Protein AF-X1AMH4-F1 (afdb_monomer)

Secondary structure (DSSP, 8-state):
--EEEEETT-TT---TTS-TTSS-HHHHHHHHTT---EEEEEPPEEEE-TT--HHHHHEEE-HHHHHHH----EEE-HHHHHTTSEEEES-GGGS-GGG-

Solvent-accessible surface area (backbone atoms only — not comparable to full-atom values): 6060 Å² total; per-residue (Å²): 122,66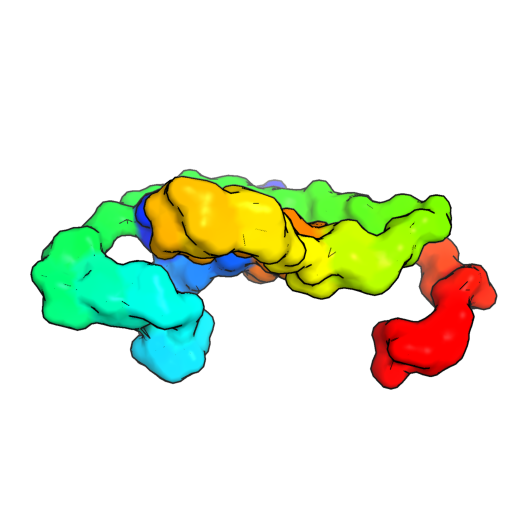,75,41,61,18,36,64,92,48,76,45,46,35,53,76,90,55,60,68,86,77,34,52,73,73,52,36,52,27,59,75,68,71,64,72,54,77,40,78,40,68,47,42,80,36,76,55,61,93,83,65,48,67,50,52,38,74,27,42,75,44,60,66,48,31,73,76,70,70,42,86,48,67,44,75,10,52,54,33,60,17,38,88,39,40,74,44,67,89,59,74,90,74,59,66,83,86,82,114

Radius of gyration: 15.59 Å; Cα contacts (8 Å, |Δi|>4): 149; chains: 1; bounding box: 35×22×44 Å

InterPro domains:
  IPR027417 P-loop containing nucleoside triphosphate hydrolase [G3DSA:3.40.50.300] (1-100)
  IPR027417 P-loop containing nucleoside triphosphate hydrolase [SSF52540] (3-98)
  IPR045006 Magnesium-chelatase subunit ChlI-like [PTHR32039] (1-100)

Sequence (100 aa):
MPEIKVIKGCYFNCNPDSDLEDLCEICVEKVRKGNFEVETRQMKLVNLPLGSTEDMVCGSLDIERVLAEGIRSLHAGLLAKANRGILYIDEVNLLQDHIV

Nearest PDB structures (foldseek):
  2x31-assembly1_H  TM=7.206E-01  e=4.097E-05  Rhodobacter capsulatus

Organism: NCBI:txid412755

Structure (mmCIF, N/CA/C/O backbone):
data_AF-X1AMH4-F1
#
_entry.id   AF-X1AMH4-F1
#
loop_
_atom_site.group_PDB
_atom_site.id
_atom_site.type_symbol
_atom_site.label_atom_id
_atom_site.label_alt_id
_atom_site.label_comp_id
_atom_site.label_asym_id
_atom_site.label_entity_id
_atom_site.label_seq_id
_atom_site.pdbx_PDB_ins_code
_atom_site.Cartn_x
_atom_site.Cartn_y
_atom_site.Cartn_z
_atom_site.occupancy
_atom_site.B_iso_or_equiv
_atom_site.auth_seq_id
_atom_site.auth_comp_id
_atom_site.auth_asym_id
_atom_site.auth_atom_id
_atom_site.pdbx_PDB_model_num
ATOM 1 N N . MET A 1 1 ? -10.755 11.075 -9.741 1.00 66.56 1 MET A N 1
ATOM 2 C CA . MET A 1 1 ? -10.552 9.635 -9.453 1.00 66.56 1 MET A CA 1
ATOM 3 C C . MET A 1 1 ? -11.366 9.278 -8.219 1.00 66.56 1 MET A C 1
ATOM 5 O O . MET A 1 1 ? -11.594 10.185 -7.423 1.00 66.56 1 MET A O 1
ATOM 9 N N . PRO A 1 2 ? -11.849 8.034 -8.078 1.00 82.75 2 PRO A N 1
ATOM 10 C CA . PRO A 1 2 ? -12.654 7.646 -6.925 1.00 82.75 2 PRO A CA 1
ATOM 11 C C . PRO A 1 2 ? -11.833 7.699 -5.631 1.00 82.75 2 PRO A C 1
ATOM 13 O O . PRO A 1 2 ? -10.600 7.624 -5.636 1.00 82.75 2 PRO A O 1
ATOM 16 N N . GLU A 1 3 ? -12.540 7.859 -4.523 1.00 87.19 3 GLU A N 1
ATOM 17 C CA . GLU A 1 3 ? -11.962 7.885 -3.187 1.00 87.19 3 GLU A CA 1
ATOM 18 C C . GLU A 1 3 ? -11.951 6.477 -2.583 1.00 87.19 3 GLU A C 1
ATOM 20 O O . GLU A 1 3 ? -12.916 5.724 -2.715 1.00 87.19 3 GLU A O 1
ATOM 25 N N . ILE A 1 4 ? -10.852 6.115 -1.921 1.00 88.69 4 ILE A N 1
ATOM 26 C CA . ILE A 1 4 ? -10.677 4.832 -1.240 1.00 88.69 4 ILE A CA 1
ATOM 27 C C . ILE A 1 4 ? -10.551 5.051 0.266 1.00 88.69 4 ILE A C 1
ATOM 29 O O . ILE A 1 4 ? -9.837 5.942 0.726 1.00 88.69 4 ILE A O 1
ATOM 33 N N . LYS A 1 5 ? -11.219 4.208 1.053 1.00 89.38 5 LYS A N 1
ATOM 34 C CA . LYS A 1 5 ? -10.997 4.138 2.501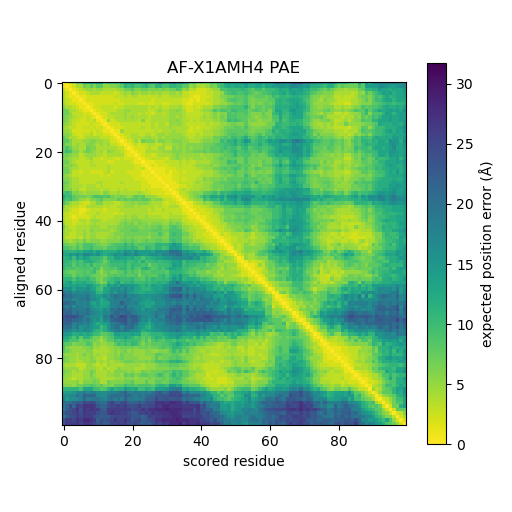 1.00 89.38 5 LYS A CA 1
ATOM 35 C C . LYS A 1 5 ? -9.723 3.361 2.778 1.00 89.38 5 LYS A C 1
ATOM 37 O O . LYS A 1 5 ? -9.575 2.256 2.261 1.00 89.38 5 LYS A O 1
ATOM 42 N N . VAL A 1 6 ? -8.839 3.886 3.609 1.00 90.62 6 VAL A N 1
ATOM 43 C CA . VAL A 1 6 ? -7.589 3.224 3.982 1.00 90.62 6 VAL A CA 1
ATOM 44 C C . VAL A 1 6 ? -7.374 3.297 5.485 1.00 90.62 6 VAL A C 1
ATOM 46 O O . VAL A 1 6 ? -7.790 4.249 6.144 1.00 90.62 6 VAL A O 1
ATOM 49 N N . ILE A 1 7 ? -6.692 2.299 6.038 1.00 88.94 7 ILE A N 1
ATOM 50 C CA . ILE A 1 7 ? -6.253 2.349 7.436 1.00 88.94 7 ILE A CA 1
ATOM 51 C C . ILE A 1 7 ? -5.156 3.413 7.572 1.00 88.94 7 ILE A C 1
ATOM 53 O O . ILE A 1 7 ? -4.141 3.373 6.868 1.00 88.94 7 ILE A O 1
ATOM 57 N N . LYS A 1 8 ? -5.339 4.359 8.497 1.00 85.75 8 LYS A N 1
ATOM 58 C CA . LYS A 1 8 ? -4.425 5.483 8.714 1.00 85.75 8 LYS A CA 1
ATOM 59 C C . LYS A 1 8 ? -3.016 4.988 9.045 1.00 85.75 8 LYS A C 1
ATOM 61 O O . LYS A 1 8 ? -2.794 4.143 9.924 1.00 85.75 8 LYS A O 1
ATOM 66 N N . GLY A 1 9 ? -2.043 5.520 8.308 1.00 80.75 9 GLY A N 1
ATOM 67 C CA . GLY A 1 9 ? -0.635 5.132 8.424 1.00 80.75 9 GLY A CA 1
ATOM 68 C C . GLY A 1 9 ? -0.302 3.754 7.840 1.00 80.75 9 GLY A C 1
ATOM 69 O O . GLY A 1 9 ? 0.745 3.205 8.167 1.00 80.75 9 GLY A O 1
ATOM 70 N N . CYS A 1 10 ? -1.174 3.166 7.014 1.00 83.19 10 CYS A N 1
ATOM 71 C CA . CYS A 1 10 ? -0.818 2.006 6.202 1.00 83.19 10 CYS A CA 1
ATOM 72 C C . CYS A 1 10 ? -0.028 2.441 4.956 1.00 83.19 10 CYS A C 1
ATOM 74 O O . CYS A 1 10 ? -0.440 3.351 4.233 1.00 83.19 10 CYS A O 1
ATOM 76 N N . TYR A 1 11 ? 1.090 1.762 4.687 1.00 79.12 11 TYR A N 1
ATOM 77 C CA . TYR A 1 11 ? 1.911 1.979 3.489 1.00 79.12 11 TYR A CA 1
ATOM 78 C C . TYR A 1 11 ? 1.286 1.401 2.214 1.00 79.12 11 TYR A C 1
ATOM 80 O O . TYR A 1 11 ? 1.553 1.903 1.127 1.00 79.12 11 TYR A O 1
ATOM 88 N N . PHE A 1 12 ? 0.433 0.387 2.361 1.00 80.25 12 PHE A N 1
ATOM 89 C CA . PHE A 1 12 ? -0.179 -0.364 1.265 1.00 80.25 12 PHE A CA 1
ATOM 90 C C . PHE A 1 12 ? -1.629 0.044 0.989 1.00 80.25 12 PHE A C 1
ATOM 92 O O . PHE A 1 12 ? -2.307 -0.650 0.253 1.00 80.25 12 PHE A O 1
ATOM 99 N N . ASN A 1 13 ? -2.167 1.104 1.602 1.00 85.06 13 ASN A N 1
ATOM 100 C CA . ASN A 1 13 ? -3.576 1.497 1.418 1.00 85.06 13 ASN A CA 1
ATOM 101 C C . ASN A 1 13 ? -4.599 0.364 1.712 1.00 85.06 13 ASN A C 1
ATOM 103 O O . ASN A 1 13 ? -5.643 0.285 1.057 1.00 85.06 13 ASN A O 1
ATOM 107 N N . CYS A 1 14 ? -4.311 -0.514 2.686 1.00 84.88 14 CYS A N 1
ATOM 108 C CA . CYS A 1 14 ? -5.189 -1.635 3.049 1.00 84.88 14 CYS A CA 1
ATOM 109 C C . CYS A 1 14 ? -6.631 -1.177 3.306 1.00 84.88 14 CYS A C 1
ATOM 111 O O . CYS A 1 14 ? -6.859 -0.139 3.941 1.00 84.88 14 CYS A O 1
ATOM 113 N N . ASN A 1 15 ? -7.589 -1.960 2.807 1.00 87.62 15 ASN A N 1
ATOM 114 C CA . ASN A 1 15 ? -9.009 -1.682 2.958 1.00 87.62 15 ASN A CA 1
ATOM 115 C C . ASN A 1 15 ? -9.464 -2.024 4.382 1.00 87.62 15 ASN A C 1
ATOM 117 O O . ASN A 1 15 ? -9.337 -3.173 4.773 1.00 87.62 15 ASN A O 1
ATOM 121 N N . PRO A 1 16 ? -10.009 -1.085 5.167 1.00 85.06 16 PRO A N 1
ATOM 122 C CA . PRO A 1 16 ? -10.540 -1.419 6.489 1.00 85.06 16 PRO A CA 1
ATOM 123 C C . PRO A 1 16 ? -11.776 -2.325 6.429 1.00 85.06 16 PRO A C 1
ATOM 125 O O . PRO A 1 16 ? -12.081 -2.979 7.418 1.00 85.06 16 PRO A O 1
ATOM 128 N N . ASP A 1 17 ? -12.476 -2.347 5.289 1.00 86.19 17 ASP A N 1
ATOM 129 C CA . ASP A 1 17 ? -13.698 -3.130 5.088 1.00 86.19 17 ASP A CA 1
ATOM 130 C C . ASP A 1 17 ? -13.415 -4.546 4.518 1.00 86.19 17 ASP A C 1
ATOM 132 O O . ASP A 1 17 ? -14.363 -5.263 4.211 1.00 86.19 17 ASP A O 1
ATOM 136 N N . SER A 1 18 ? -12.148 -4.940 4.301 1.00 84.75 18 SER A N 1
ATOM 137 C CA . SER A 1 18 ? -11.788 -6.289 3.817 1.00 84.75 18 SER A CA 1
ATOM 138 C C . SER A 1 18 ? -11.552 -7.280 4.958 1.00 84.75 18 SER A C 1
ATOM 140 O O . SER A 1 18 ? -11.404 -6.889 6.118 1.00 84.75 18 SER A O 1
ATOM 142 N N . ASP A 1 19 ? -11.460 -8.564 4.613 1.00 86.75 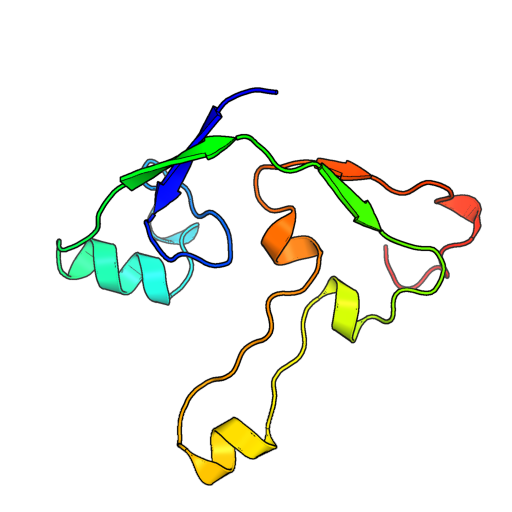19 ASP A N 1
ATOM 143 C CA . ASP A 1 19 ? -11.127 -9.617 5.565 1.00 86.75 19 ASP A CA 1
ATOM 144 C C . ASP A 1 19 ? -9.712 -9.442 6.139 1.00 86.75 19 ASP A C 1
ATOM 146 O O . ASP A 1 19 ? -8.830 -8.821 5.537 1.00 86.75 19 ASP A O 1
ATOM 150 N N . LEU A 1 20 ? -9.484 -10.006 7.331 1.00 83.06 20 LEU A N 1
ATOM 151 C CA . LEU A 1 20 ? -8.192 -9.931 8.027 1.00 83.06 20 LEU A CA 1
ATOM 152 C C . LEU A 1 20 ? -7.044 -10.565 7.226 1.00 83.06 20 LEU A C 1
ATOM 154 O O . LEU A 1 20 ? -5.893 -10.209 7.452 1.00 83.06 20 LEU A O 1
ATOM 158 N N . GLU A 1 21 ? -7.348 -11.495 6.322 1.00 83.69 21 GLU A N 1
ATOM 159 C CA . GLU A 1 21 ? -6.367 -12.189 5.477 1.00 83.69 21 GLU A CA 1
ATOM 160 C C . GLU A 1 21 ? -5.818 -11.286 4.359 1.00 83.69 21 GLU A C 1
ATOM 162 O O . GLU A 1 21 ? -4.665 -11.437 3.962 1.00 83.69 21 GLU A O 1
ATOM 167 N N . ASP A 1 22 ? -6.595 -10.286 3.929 1.00 81.69 22 ASP A N 1
ATOM 168 C CA . ASP A 1 22 ? -6.208 -9.321 2.889 1.00 81.69 22 ASP A CA 1
ATOM 169 C C . ASP A 1 22 ? -5.462 -8.095 3.450 1.00 81.69 22 ASP A C 1
ATOM 171 O O . ASP A 1 22 ? -4.975 -7.226 2.715 1.00 81.69 22 ASP A O 1
ATOM 175 N N . LEU A 1 23 ? -5.396 -7.976 4.777 1.00 83.69 23 LEU A N 1
ATOM 176 C CA . LEU A 1 23 ? -4.708 -6.893 5.465 1.00 83.69 23 LEU A CA 1
ATOM 177 C C . LEU A 1 23 ? -3.226 -7.229 5.650 1.00 83.69 23 LEU A C 1
ATOM 179 O O . LEU A 1 23 ? -2.849 -8.350 5.979 1.00 83.69 23 L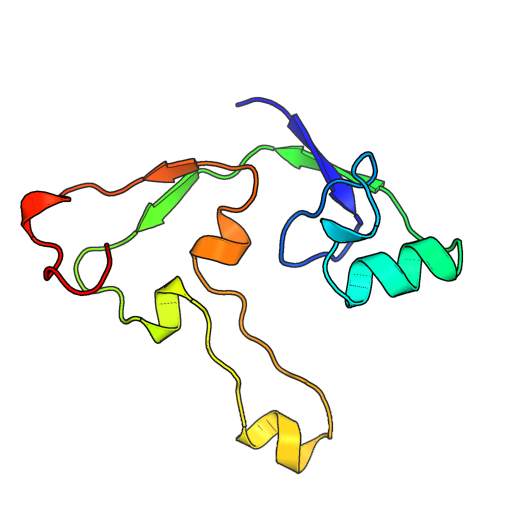EU A O 1
ATOM 183 N N . CYS A 1 24 ? -2.359 -6.220 5.547 1.00 83.06 24 CYS A N 1
ATOM 184 C CA . CYS A 1 24 ? -0.963 -6.401 5.939 1.00 83.06 24 CYS A CA 1
ATOM 185 C C . CYS A 1 24 ? -0.843 -6.649 7.453 1.00 83.06 24 CYS A C 1
ATOM 187 O O . CYS A 1 24 ? -1.682 -6.183 8.227 1.00 83.06 24 CYS A O 1
ATOM 189 N N . GLU A 1 25 ? 0.242 -7.291 7.896 1.00 83.19 25 GLU A N 1
ATOM 190 C CA . GLU A 1 25 ? 0.483 -7.635 9.311 1.00 83.19 25 GLU A CA 1
ATOM 191 C C . GLU A 1 25 ? 0.264 -6.449 10.269 1.00 83.19 25 GLU A C 1
ATOM 193 O O . GLU A 1 25 ? -0.383 -6.579 11.308 1.00 83.19 25 GLU A O 1
ATOM 198 N N . ILE A 1 26 ? 0.723 -5.255 9.878 1.00 83.81 26 ILE A N 1
ATOM 199 C CA . ILE A 1 26 ? 0.578 -4.019 10.664 1.00 83.81 26 ILE A CA 1
ATOM 200 C C . ILE A 1 26 ? -0.902 -3.642 10.831 1.00 83.81 26 ILE A C 1
ATOM 202 O O . ILE A 1 26 ? -1.326 -3.188 11.894 1.00 83.81 26 ILE A O 1
ATOM 206 N N . CYS A 1 27 ? -1.696 -3.796 9.772 1.00 85.69 27 CYS A N 1
ATOM 207 C CA . CYS A 1 27 ? -3.124 -3.502 9.803 1.00 85.69 27 CYS A CA 1
ATOM 208 C C . CYS A 1 27 ? -3.895 -4.571 10.575 1.00 85.69 27 CYS A C 1
ATOM 210 O O . CYS A 1 27 ? -4.748 -4.209 11.381 1.00 85.69 27 CYS A O 1
ATOM 212 N N . VAL A 1 28 ? -3.549 -5.852 10.410 1.00 87.25 28 VAL A N 1
ATOM 213 C CA . VAL A 1 28 ? -4.119 -6.954 11.199 1.00 87.25 28 VAL A CA 1
ATOM 214 C C . VAL A 1 28 ? -3.920 -6.703 12.689 1.00 87.25 28 VAL A C 1
ATOM 216 O O . VAL A 1 28 ? -4.872 -6.804 13.460 1.00 87.25 28 VAL A O 1
ATOM 219 N N . GLU A 1 29 ? -2.714 -6.317 13.115 1.00 86.62 29 GLU A N 1
ATOM 220 C CA . GLU A 1 29 ? -2.458 -5.990 14.519 1.00 86.62 29 GLU A CA 1
ATOM 221 C C . GLU A 1 29 ? -3.294 -4.808 15.020 1.00 86.62 29 GLU A C 1
ATOM 223 O O . GLU A 1 29 ? -3.835 -4.869 16.125 1.00 86.62 29 GLU A O 1
ATOM 228 N N . LYS A 1 30 ? -3.413 -3.736 14.228 1.00 85.50 30 LYS A N 1
ATOM 229 C CA . LYS A 1 30 ? -4.216 -2.557 14.591 1.00 85.50 30 LYS A CA 1
ATOM 230 C C . LYS A 1 30 ? -5.701 -2.897 14.728 1.00 85.50 30 LYS A C 1
ATOM 232 O O . LYS A 1 30 ? -6.330 -2.483 15.702 1.00 85.50 30 LYS A O 1
ATOM 237 N N . VAL A 1 31 ? -6.239 -3.682 13.791 1.00 86.50 31 VAL A N 1
ATOM 238 C CA . VAL A 1 31 ? -7.635 -4.142 13.812 1.00 86.50 31 VAL A CA 1
ATOM 239 C C . VAL A 1 31 ? -7.873 -5.070 15.004 1.00 86.50 31 VAL A C 1
ATOM 241 O O . VAL A 1 31 ? -8.826 -4.860 15.748 1.00 86.50 31 VAL A O 1
ATOM 244 N N . ARG A 1 32 ? -6.967 -6.021 15.277 1.00 86.62 32 ARG A N 1
ATOM 245 C CA . ARG A 1 32 ? -7.049 -6.909 16.455 1.00 86.62 32 ARG A CA 1
ATOM 246 C C . ARG A 1 32 ? -6.989 -6.155 17.782 1.00 86.62 32 ARG A C 1
ATOM 248 O O . ARG A 1 32 ? -7.682 -6.528 18.721 1.00 86.62 32 ARG A O 1
ATOM 255 N N . LYS A 1 33 ? -6.175 -5.098 17.869 1.00 86.81 33 LYS A N 1
ATOM 256 C CA . LYS A 1 33 ? -6.100 -4.213 19.045 1.00 86.81 33 LYS A CA 1
ATOM 257 C C . LYS A 1 33 ? -7.315 -3.283 19.170 1.00 86.81 33 LYS A C 1
ATOM 259 O O . LYS A 1 33 ? -7.431 -2.597 20.180 1.00 86.81 33 LYS A O 1
ATOM 264 N N . GLY A 1 34 ? -8.188 -3.226 18.159 1.00 83.62 34 GLY A N 1
ATOM 265 C CA . GLY A 1 34 ? -9.354 -2.342 18.122 1.00 83.62 34 GLY A CA 1
ATOM 266 C C . GLY A 1 34 ? -9.009 -0.851 18.057 1.00 83.62 34 GLY A C 1
ATOM 267 O O . GLY A 1 34 ? -9.883 -0.018 18.269 1.00 83.62 34 GLY A O 1
ATOM 268 N N . ASN A 1 35 ? -7.748 -0.501 17.783 1.00 84.38 35 ASN A N 1
ATOM 269 C CA . ASN A 1 35 ? -7.277 0.879 17.736 1.00 84.38 35 ASN A CA 1
ATOM 270 C C . ASN A 1 35 ? -6.727 1.185 16.342 1.00 84.38 35 ASN A C 1
ATOM 272 O O . ASN A 1 35 ? -5.521 1.105 16.084 1.00 84.38 35 ASN A O 1
ATOM 276 N N . PHE A 1 36 ? -7.639 1.489 15.423 1.00 86.94 36 PHE A N 1
ATOM 277 C CA . PHE A 1 36 ? -7.311 1.940 14.082 1.00 86.94 36 PHE A CA 1
ATOM 278 C C . PHE A 1 36 ? -8.230 3.084 13.677 1.00 86.94 36 PHE A C 1
ATOM 280 O O . PHE A 1 36 ? -9.423 3.084 13.961 1.00 86.94 36 PHE A O 1
ATOM 287 N N . GLU A 1 37 ? -7.655 4.059 12.987 1.00 89.31 37 GLU A N 1
ATOM 288 C CA . GLU A 1 37 ? -8.412 5.124 12.347 1.00 89.31 37 GLU A CA 1
ATOM 289 C C . GLU A 1 37 ? -8.490 4.829 10.855 1.00 89.31 37 GLU A C 1
ATOM 291 O O . GLU A 1 37 ? -7.533 4.331 10.252 1.00 89.31 37 GLU A O 1
ATOM 296 N N . VAL A 1 38 ? -9.629 5.153 10.260 1.00 91.44 38 VAL A N 1
ATOM 297 C CA . VAL A 1 38 ? -9.826 5.088 8.815 1.00 91.44 38 VAL A CA 1
ATOM 298 C C . VAL A 1 38 ? -9.748 6.500 8.266 1.00 91.44 38 VAL A C 1
ATOM 300 O O . VAL A 1 38 ? -10.363 7.417 8.805 1.00 91.44 38 VAL A O 1
ATOM 303 N N . GLU A 1 39 ? -9.006 6.669 7.182 1.00 92.25 39 GLU A N 1
ATOM 304 C CA . GLU A 1 39 ? -8.987 7.907 6.416 1.00 92.25 39 GLU A CA 1
ATOM 305 C C . GLU A 1 39 ? -9.375 7.635 4.967 1.00 92.25 39 GLU A C 1
ATOM 307 O O . GLU A 1 39 ? -9.141 6.555 4.422 1.00 92.25 39 GLU A O 1
ATOM 312 N N . THR A 1 40 ? -9.969 8.633 4.332 1.00 89.38 40 THR A N 1
ATOM 313 C CA . THR A 1 40 ? -10.275 8.581 2.908 1.00 89.38 40 THR A CA 1
ATOM 314 C C . THR A 1 40 ? -9.109 9.195 2.144 1.00 89.38 40 THR A C 1
ATOM 316 O O . THR A 1 40 ? -8.677 10.307 2.443 1.00 89.38 40 THR A O 1
ATOM 319 N N . ARG A 1 41 ? -8.581 8.474 1.154 1.00 87.19 41 ARG A N 1
ATOM 320 C CA . ARG A 1 41 ? -7.552 8.976 0.238 1.00 87.19 41 ARG A CA 1
ATOM 321 C C . ARG A 1 41 ? -8.050 8.889 -1.195 1.00 87.19 41 ARG A C 1
ATOM 323 O O . ARG A 1 41 ? -8.751 7.952 -1.563 1.00 87.19 41 ARG A O 1
ATOM 330 N N . GLN A 1 42 ? -7.648 9.839 -2.029 1.00 85.75 42 GLN A N 1
ATOM 331 C CA . GLN A 1 42 ? -7.845 9.703 -3.470 1.00 85.75 42 GLN A CA 1
ATOM 332 C C . GLN A 1 42 ? -6.955 8.583 -4.012 1.00 85.75 42 GLN A C 1
ATOM 334 O O . GLN A 1 42 ? -5.797 8.455 -3.598 1.00 85.75 42 GLN A O 1
ATOM 339 N N . MET A 1 43 ? -7.488 7.786 -4.946 1.00 84.56 43 MET A N 1
ATOM 340 C CA . MET A 1 43 ? -6.670 6.830 -5.693 1.00 84.56 43 MET A CA 1
ATOM 341 C C . MET A 1 43 ? -5.475 7.545 -6.324 1.00 84.56 43 MET A C 1
ATOM 343 O O . MET A 1 43 ? -5.626 8.599 -6.944 1.00 84.56 43 MET A O 1
ATOM 347 N N . LYS A 1 44 ? -4.289 6.955 -6.174 1.00 81.50 44 LYS A N 1
ATOM 348 C CA . LYS A 1 44 ? -3.062 7.472 -6.777 1.00 81.50 44 LYS A CA 1
ATOM 349 C C . LYS A 1 44 ? -2.811 6.767 -8.101 1.00 81.50 44 LYS A C 1
ATOM 351 O O . LYS A 1 44 ? -2.887 5.542 -8.177 1.00 81.50 44 LYS A O 1
ATOM 356 N N . LEU A 1 45 ? -2.498 7.558 -9.118 1.00 82.44 45 LEU A N 1
ATOM 357 C CA . LEU A 1 45 ? -1.894 7.069 -10.345 1.00 82.44 45 LEU A CA 1
ATOM 358 C C . LEU A 1 45 ? -0.378 7.061 -10.142 1.00 82.44 45 LEU A C 1
ATOM 360 O O . LEU A 1 45 ? 0.225 8.102 -9.878 1.00 82.44 45 LEU A O 1
ATOM 364 N N . VAL A 1 46 ? 0.212 5.875 -10.186 1.00 84.25 46 VAL A N 1
ATOM 365 C CA . VAL A 1 46 ? 1.649 5.651 -10.045 1.00 84.25 46 VAL A CA 1
ATOM 366 C C . VAL A 1 46 ? 2.179 5.267 -11.416 1.00 84.25 46 VAL A C 1
ATOM 368 O O . VAL A 1 46 ? 1.702 4.310 -12.014 1.00 84.25 46 VAL A O 1
ATOM 371 N N . ASN A 1 47 ? 3.157 6.012 -11.916 1.00 80.25 47 ASN A N 1
ATOM 372 C CA . ASN A 1 47 ? 3.822 5.686 -13.172 1.00 80.25 47 ASN A CA 1
ATOM 373 C C . ASN A 1 47 ? 5.014 4.773 -12.884 1.00 80.25 47 ASN A C 1
ATOM 375 O O . ASN A 1 47 ? 5.800 5.067 -11.980 1.00 80.25 47 ASN A O 1
ATOM 379 N N . LEU A 1 48 ? 5.147 3.694 -13.651 1.00 79.94 48 LEU A N 1
ATOM 380 C CA . LEU A 1 48 ? 6.328 2.841 -13.658 1.00 79.94 48 LEU A CA 1
ATOM 381 C C . LEU A 1 48 ? 7.313 3.370 -14.717 1.00 79.94 48 LEU A C 1
ATOM 383 O O . LEU A 1 48 ? 7.035 3.230 -15.909 1.00 79.94 48 LEU A O 1
ATOM 387 N N . PRO A 1 49 ? 8.438 4.000 -14.328 1.00 73.44 49 PRO A N 1
ATOM 388 C CA . PRO A 1 49 ? 9.405 4.488 -15.301 1.00 73.44 49 PRO A CA 1
ATOM 389 C C . PRO A 1 49 ? 10.150 3.338 -15.989 1.00 73.44 49 PRO A C 1
ATOM 391 O O . PRO A 1 49 ? 10.475 2.320 -15.366 1.00 73.44 49 PRO A O 1
ATOM 394 N N . LEU A 1 50 ? 10.468 3.546 -17.269 1.00 68.81 50 LEU A N 1
ATOM 395 C CA . LEU A 1 50 ? 11.386 2.714 -1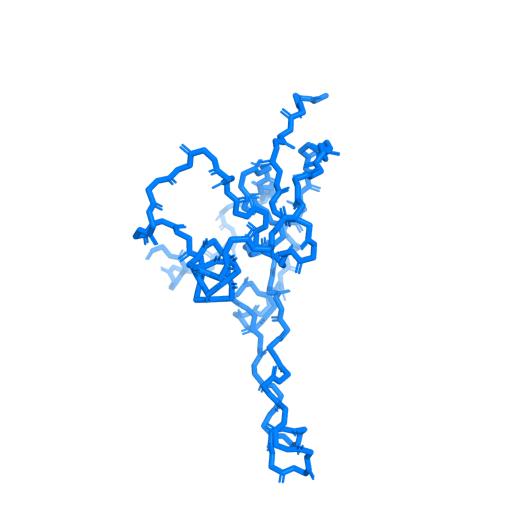8.048 1.00 68.81 50 LEU A CA 1
ATOM 396 C C . LEU A 1 50 ? 12.750 2.672 -17.346 1.00 68.81 50 LEU A C 1
ATOM 398 O O . LEU A 1 50 ? 13.370 3.711 -17.124 1.00 68.81 50 LEU A O 1
ATOM 402 N N . GLY A 1 51 ? 13.192 1.476 -16.955 1.00 67.12 51 GLY A N 1
ATOM 403 C CA . GLY A 1 51 ? 14.418 1.283 -16.172 1.00 67.12 51 GLY A CA 1
ATOM 404 C C . GLY A 1 51 ? 14.221 1.235 -14.653 1.00 67.12 51 GLY A C 1
ATOM 405 O O . GLY A 1 51 ? 15.202 1.316 -13.918 1.00 67.12 51 GLY A O 1
ATOM 406 N N . SER A 1 52 ? 12.983 1.093 -14.164 1.00 72.81 52 SER A N 1
ATOM 407 C CA . SER A 1 52 ? 12.746 0.731 -12.759 1.00 72.81 52 SER A CA 1
ATOM 408 C C . SER A 1 52 ? 13.413 -0.607 -12.448 1.00 72.81 52 SER A C 1
ATOM 410 O O . SER A 1 52 ? 13.135 -1.601 -13.115 1.00 72.81 52 SER A O 1
ATOM 412 N N . THR A 1 53 ? 14.273 -0.643 -11.432 1.00 71.94 53 THR A N 1
ATOM 413 C CA . THR A 1 53 ? 14.820 -1.902 -10.917 1.00 71.94 53 THR A CA 1
ATOM 414 C C . THR A 1 53 ? 13.755 -2.653 -10.122 1.00 71.94 53 THR A C 1
ATOM 416 O O . THR A 1 53 ? 12.822 -2.044 -9.593 1.00 71.94 53 THR A O 1
ATOM 419 N N . GLU A 1 54 ? 13.902 -3.972 -9.999 1.00 70.62 54 GLU A N 1
ATOM 420 C CA . GLU A 1 54 ? 13.004 -4.819 -9.203 1.00 70.62 54 GLU A CA 1
ATOM 421 C C . GLU A 1 54 ? 12.821 -4.278 -7.772 1.00 70.62 54 GLU A C 1
ATOM 423 O O . GLU A 1 54 ? 11.693 -4.167 -7.290 1.00 70.62 54 GLU A O 1
ATOM 428 N N . ASP A 1 55 ? 13.900 -3.791 -7.152 1.00 70.81 55 ASP A N 1
ATOM 429 C CA . ASP A 1 55 ? 13.884 -3.155 -5.829 1.00 70.81 55 ASP A CA 1
ATOM 430 C C . ASP A 1 55 ? 12.979 -1.913 -5.755 1.00 70.81 55 ASP A C 1
ATOM 432 O O . ASP A 1 55 ? 12.347 -1.650 -4.731 1.00 70.81 55 ASP A O 1
ATOM 436 N N . MET A 1 56 ? 12.880 -1.126 -6.833 1.00 72.12 56 MET A N 1
ATOM 437 C CA . MET A 1 56 ? 11.973 0.027 -6.883 1.00 72.12 56 MET A CA 1
ATOM 438 C C . MET A 1 56 ? 10.510 -0.401 -7.054 1.00 72.12 56 MET A C 1
ATOM 440 O O . MET A 1 56 ? 9.604 0.294 -6.584 1.00 72.12 56 MET A O 1
ATOM 444 N N . VAL A 1 57 ? 10.268 -1.536 -7.715 1.00 72.88 57 VAL A N 1
ATOM 445 C CA . VAL A 1 57 ? 8.927 -2.060 -8.011 1.00 72.88 57 VAL A CA 1
ATOM 446 C C . VAL A 1 57 ? 8.350 -2.812 -6.816 1.00 72.88 57 VAL A C 1
ATOM 448 O O . VAL A 1 57 ? 7.306 -2.412 -6.287 1.00 72.88 57 VAL A O 1
ATOM 451 N N . CYS A 1 58 ? 9.048 -3.853 -6.368 1.00 70.25 58 CYS A N 1
ATOM 452 C CA . 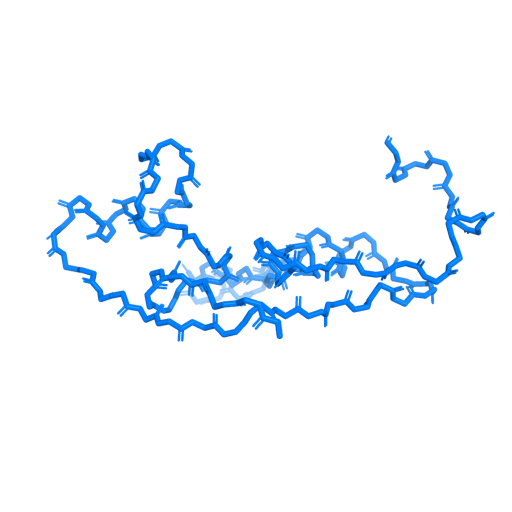CYS A 1 58 ? 8.672 -4.710 -5.246 1.00 70.25 58 CYS A CA 1
ATOM 453 C C . CYS A 1 58 ? 8.900 -4.016 -3.895 1.00 70.25 58 CYS A C 1
ATOM 455 O O . CYS A 1 58 ? 8.145 -4.231 -2.945 1.00 70.25 58 CYS A O 1
ATOM 457 N N . GLY A 1 59 ? 9.865 -3.097 -3.834 1.00 71.31 59 GLY A N 1
ATOM 458 C CA . GLY A 1 59 ? 10.316 -2.462 -2.602 1.00 71.31 59 GLY A CA 1
ATOM 459 C C . GLY A 1 59 ? 11.599 -3.102 -2.089 1.00 71.31 59 GLY A C 1
ATOM 460 O O . GLY A 1 59 ? 11.888 -4.262 -2.374 1.00 71.31 59 GLY A O 1
ATOM 461 N N . SER A 1 60 ? 12.364 -2.340 -1.314 1.00 68.06 60 SER A N 1
ATOM 462 C CA . SER A 1 60 ? 13.632 -2.787 -0.743 1.00 68.06 60 SER A CA 1
ATOM 463 C C . SER A 1 60 ? 13.554 -2.878 0.779 1.00 68.06 60 SER A C 1
ATOM 465 O O . SER A 1 60 ? 12.826 -2.134 1.447 1.00 68.06 60 SER A O 1
ATOM 467 N N . LEU A 1 61 ? 14.308 -3.820 1.341 1.00 64.31 61 LEU A N 1
ATOM 468 C CA . LEU A 1 61 ? 14.517 -3.935 2.779 1.00 64.31 61 LEU A CA 1
ATOM 469 C C . LEU A 1 61 ? 15.873 -3.312 3.116 1.00 64.31 61 LEU A C 1
ATOM 471 O O . LEU A 1 61 ? 16.904 -3.789 2.647 1.00 64.31 61 LEU A O 1
ATOM 475 N N . ASP A 1 62 ? 15.880 -2.266 3.936 1.00 61.84 62 ASP A N 1
ATOM 476 C CA . ASP A 1 62 ? 17.129 -1.650 4.382 1.00 61.84 62 ASP A CA 1
ATOM 477 C C . ASP A 1 62 ? 17.711 -2.447 5.563 1.00 61.84 62 ASP A C 1
ATOM 479 O O . ASP A 1 62 ? 17.302 -2.291 6.718 1.00 61.84 62 ASP A O 1
ATOM 483 N N . ILE A 1 63 ? 18.632 -3.364 5.252 1.00 57.69 63 ILE A N 1
ATOM 484 C CA . ILE A 1 63 ? 19.250 -4.285 6.218 1.00 57.69 63 ILE A CA 1
ATOM 485 C C . ILE A 1 63 ? 20.112 -3.532 7.244 1.00 57.69 63 ILE A C 1
ATOM 487 O O . ILE A 1 63 ? 20.171 -3.946 8.403 1.00 57.69 63 ILE A O 1
ATOM 491 N N . GLU A 1 64 ? 20.744 -2.417 6.865 1.00 58.69 64 GLU A N 1
ATOM 492 C CA . GLU A 1 64 ? 21.611 -1.654 7.772 1.00 58.69 64 GLU A CA 1
ATOM 493 C C . GLU A 1 64 ? 20.805 -1.058 8.928 1.00 58.69 64 GLU A C 1
ATOM 495 O O . GLU A 1 64 ? 21.189 -1.191 10.091 1.00 58.69 64 GLU A O 1
ATOM 500 N N . ARG A 1 65 ? 19.629 -0.492 8.635 1.00 55.72 65 ARG A N 1
ATOM 501 C CA . ARG A 1 65 ? 18.706 0.015 9.665 1.00 55.72 65 ARG A CA 1
ATOM 502 C C . ARG A 1 65 ? 18.076 -1.088 10.508 1.00 55.72 65 ARG A C 1
ATOM 504 O O . ARG A 1 65 ? 17.881 -0.903 11.709 1.00 55.72 65 ARG A O 1
ATOM 511 N N . VAL A 1 66 ? 17.801 -2.246 9.908 1.00 59.56 66 VAL A N 1
ATOM 512 C CA . VAL A 1 66 ? 17.288 -3.419 10.635 1.00 59.56 66 VAL A CA 1
ATOM 513 C C . VAL A 1 66 ? 18.301 -3.907 11.669 1.00 59.56 66 VAL A C 1
ATOM 515 O O . VAL A 1 66 ? 17.915 -4.229 12.790 1.00 59.56 66 VAL A O 1
ATOM 518 N N . LEU A 1 67 ? 19.587 -3.936 11.316 1.00 61.06 67 LEU A N 1
ATOM 519 C CA . LEU A 1 67 ? 20.656 -4.382 12.209 1.00 61.06 67 LEU A CA 1
ATOM 520 C C . LEU A 1 67 ? 21.051 -3.321 13.246 1.00 61.06 67 LEU A C 1
ATOM 522 O O . LEU A 1 67 ? 21.348 -3.679 14.383 1.00 61.06 67 LEU A O 1
ATOM 526 N N . ALA A 1 68 ? 21.050 -2.038 12.875 1.00 63.81 68 ALA A N 1
ATOM 527 C CA . ALA A 1 68 ? 21.482 -0.951 13.753 1.00 63.81 68 ALA A CA 1
ATOM 528 C C . ALA A 1 68 ? 20.406 -0.508 14.758 1.00 63.81 68 ALA A C 1
ATOM 530 O O . ALA A 1 68 ? 20.721 -0.256 15.919 1.00 63.81 68 ALA A O 1
ATOM 531 N N . GLU A 1 69 ? 19.143 -0.411 14.333 1.00 59.62 69 GLU A N 1
ATOM 532 C CA . GLU A 1 69 ? 18.051 0.120 15.164 1.00 59.62 69 GLU A CA 1
ATOM 533 C C . GLU A 1 69 ? 17.036 -0.958 15.579 1.00 59.62 69 GLU A C 1
ATOM 535 O O . GLU A 1 69 ? 16.161 -0.697 16.403 1.00 59.62 69 GLU A O 1
ATOM 540 N N . GLY A 1 70 ? 17.121 -2.176 15.026 1.00 54.53 70 GLY A N 1
ATOM 541 C CA . GLY A 1 70 ? 16.122 -3.230 15.248 1.00 54.53 70 GLY A CA 1
ATOM 542 C C . GLY A 1 70 ? 14.764 -2.930 14.599 1.00 54.53 70 GLY A C 1
ATOM 543 O O . GLY A 1 70 ? 13.786 -3.641 14.838 1.00 54.53 70 GLY A O 1
ATOM 544 N N . ILE A 1 71 ? 14.681 -1.872 13.787 1.00 57.12 71 ILE A N 1
ATOM 545 C CA . ILE A 1 71 ? 13.449 -1.395 13.159 1.00 57.12 71 ILE A CA 1
ATOM 546 C C . ILE A 1 71 ? 13.377 -1.966 11.741 1.00 57.12 71 ILE A C 1
ATOM 548 O O . ILE A 1 71 ? 14.275 -1.764 10.927 1.00 57.12 71 ILE A O 1
ATOM 552 N N . ARG A 1 72 ? 12.276 -2.660 11.419 1.00 59.00 72 ARG A N 1
ATOM 553 C CA . ARG A 1 72 ? 11.966 -3.117 10.054 1.00 59.00 72 ARG A CA 1
ATOM 554 C C . ARG A 1 72 ? 11.740 -1.906 9.136 1.00 59.00 72 ARG A C 1
ATOM 556 O O . ARG A 1 72 ? 10.614 -1.435 8.995 1.00 59.00 72 ARG A O 1
ATOM 563 N N . SER A 1 73 ? 12.809 -1.394 8.525 1.00 60.69 73 SER A N 1
ATOM 564 C CA . SER A 1 73 ? 12.766 -0.299 7.548 1.00 60.69 73 SER A CA 1
ATOM 565 C C . SER A 1 73 ? 12.442 -0.855 6.159 1.00 60.69 73 SER A C 1
ATOM 567 O O . SER A 1 73 ? 13.318 -1.034 5.315 1.00 60.69 73 SER A O 1
ATOM 569 N N . LEU A 1 74 ? 11.168 -1.198 5.945 1.00 64.50 74 LEU A N 1
ATOM 570 C CA . LEU A 1 74 ? 10.669 -1.624 4.640 1.00 64.50 74 LEU A CA 1
ATOM 571 C C . LEU A 1 74 ? 10.352 -0.391 3.787 1.00 64.50 74 LEU A C 1
ATOM 573 O O . LEU A 1 74 ? 9.473 0.405 4.131 1.00 64.50 74 LEU A O 1
ATOM 577 N N . HIS A 1 75 ? 11.031 -0.248 2.654 1.00 69.56 75 HIS A N 1
ATOM 578 C CA . HIS A 1 75 ? 10.699 0.769 1.670 1.00 69.56 75 HIS A CA 1
ATOM 579 C C . HIS A 1 75 ? 9.634 0.224 0.726 1.00 69.56 75 HIS A C 1
ATOM 581 O O . HIS A 1 75 ? 9.907 -0.579 -0.160 1.00 69.56 75 HIS A O 1
ATOM 587 N N . ALA A 1 76 ? 8.398 0.682 0.923 1.00 71.06 76 ALA A N 1
ATOM 588 C CA . ALA A 1 76 ? 7.279 0.367 0.046 1.00 71.06 76 ALA A CA 1
ATOM 589 C C . ALA A 1 76 ? 7.605 0.751 -1.411 1.00 71.06 76 ALA A C 1
ATOM 591 O O . ALA A 1 76 ? 7.760 1.940 -1.727 1.00 71.06 76 ALA A O 1
ATOM 592 N N . GLY A 1 77 ? 7.688 -0.262 -2.279 1.00 80.31 77 GLY A N 1
ATOM 593 C CA . GLY A 1 77 ? 7.910 -0.099 -3.712 1.00 80.31 77 GLY A CA 1
ATOM 594 C C . GLY A 1 77 ? 6.742 0.582 -4.425 1.00 80.31 77 GLY A C 1
ATOM 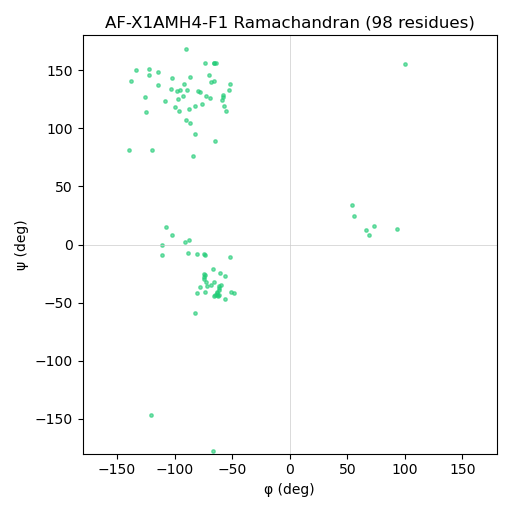595 O O . GLY A 1 77 ? 5.736 0.980 -3.823 1.00 80.31 77 GLY A O 1
ATOM 596 N N . LEU A 1 78 ? 6.864 0.725 -5.741 1.00 79.31 78 LEU A N 1
ATOM 597 C CA . LEU A 1 78 ? 5.817 1.320 -6.572 1.00 79.31 78 LEU A CA 1
ATOM 598 C C . LEU A 1 78 ? 4.510 0.516 -6.511 1.00 79.31 78 LEU A C 1
ATOM 600 O O . LEU A 1 78 ? 3.444 1.129 -6.444 1.00 79.31 78 LEU A O 1
ATOM 604 N N . LEU A 1 79 ? 4.576 -0.818 -6.415 1.00 78.06 79 LEU A N 1
ATOM 605 C CA . LEU A 1 79 ? 3.393 -1.679 -6.275 1.00 78.06 79 LEU A CA 1
ATOM 606 C C . LEU A 1 79 ? 2.617 -1.398 -4.987 1.00 78.06 79 LEU A C 1
ATOM 608 O O . LEU A 1 79 ? 1.398 -1.247 -5.003 1.00 78.06 79 LEU A O 1
ATOM 612 N N . ALA A 1 80 ? 3.328 -1.243 -3.871 1.00 79.81 80 ALA A N 1
ATOM 613 C CA . ALA A 1 80 ? 2.717 -0.924 -2.587 1.00 79.81 80 ALA A CA 1
ATOM 614 C C . ALA A 1 80 ? 1.978 0.424 -2.622 1.00 79.81 80 ALA A C 1
ATOM 616 O O . ALA A 1 80 ? 0.881 0.556 -2.081 1.00 79.81 80 ALA A O 1
ATOM 617 N N . LYS A 1 81 ? 2.554 1.420 -3.310 1.00 77.44 81 LYS A N 1
ATOM 618 C CA . LYS A 1 81 ? 1.941 2.746 -3.490 1.00 77.44 81 LYS A CA 1
ATOM 619 C C . LYS A 1 81 ? 0.763 2.725 -4.463 1.00 77.44 81 LYS A C 1
ATOM 621 O O . LYS A 1 81 ? -0.165 3.516 -4.289 1.00 77.44 81 LYS A O 1
ATOM 626 N N . ALA A 1 82 ? 0.819 1.851 -5.466 1.00 81.38 82 ALA A N 1
ATOM 627 C CA . ALA A 1 82 ? -0.229 1.646 -6.458 1.00 81.38 82 ALA A CA 1
ATOM 628 C C . ALA A 1 82 ? -1.367 0.750 -5.951 1.00 81.38 82 ALA A C 1
ATOM 630 O O . ALA A 1 82 ? -2.389 0.644 -6.627 1.00 81.38 82 ALA A O 1
ATOM 631 N N . ASN A 1 83 ? -1.234 0.126 -4.773 1.00 82.75 83 ASN A N 1
ATOM 632 C CA . ASN A 1 83 ? -2.285 -0.726 -4.231 1.00 82.75 83 ASN A CA 1
ATOM 633 C C . ASN A 1 83 ? -3.597 0.059 -4.070 1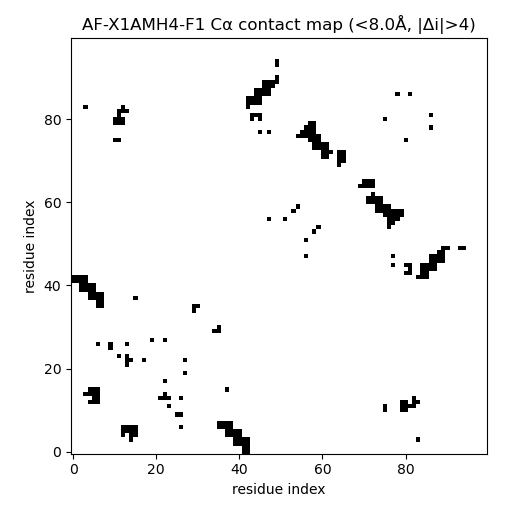.00 82.75 83 ASN A C 1
ATOM 635 O O . ASN A 1 83 ? -3.624 1.140 -3.465 1.00 82.75 83 ASN A O 1
ATOM 639 N N . ARG A 1 84 ? -4.674 -0.499 -4.642 1.00 82.06 84 ARG A N 1
ATOM 640 C CA . ARG A 1 84 ? -6.003 0.125 -4.799 1.00 82.06 84 ARG A CA 1
ATOM 641 C C . ARG A 1 84 ? -5.986 1.475 -5.529 1.00 82.06 84 ARG A C 1
ATOM 643 O O . ARG A 1 84 ? -6.884 2.289 -5.341 1.00 82.06 84 ARG A O 1
ATOM 650 N N . GLY A 1 85 ? -4.966 1.708 -6.345 1.00 84.19 85 GLY A N 1
ATOM 651 C CA . GLY A 1 85 ? -4.835 2.826 -7.270 1.00 84.19 85 GLY A CA 1
ATOM 652 C C . GLY A 1 85 ? -4.687 2.324 -8.704 1.00 84.19 85 GLY A C 1
AT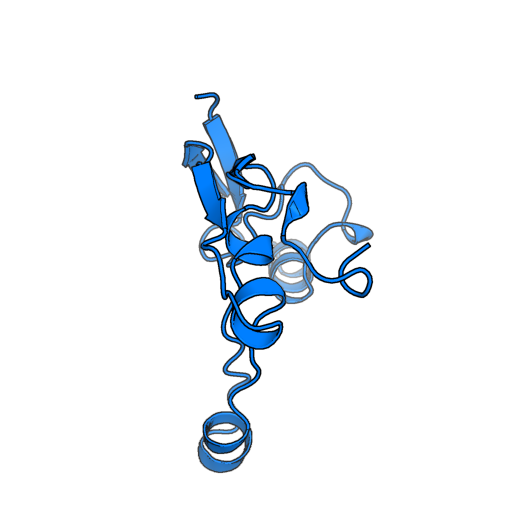OM 653 O O . GLY A 1 85 ? -5.261 1.304 -9.077 1.00 84.19 85 GLY A O 1
ATOM 654 N N . ILE A 1 86 ? -3.924 3.057 -9.512 1.00 81.69 86 ILE A N 1
ATOM 655 C CA . ILE A 1 86 ? -3.623 2.687 -10.899 1.00 81.69 86 ILE A CA 1
ATOM 656 C C . ILE A 1 86 ? -2.107 2.681 -11.069 1.00 81.69 86 ILE A C 1
ATOM 658 O O . ILE A 1 86 ? -1.461 3.681 -10.760 1.00 81.69 86 ILE A O 1
ATOM 662 N N . LEU A 1 87 ? -1.551 1.577 -11.570 1.00 82.12 87 LEU A N 1
ATOM 663 C CA . LEU A 1 87 ? -0.173 1.519 -12.050 1.00 82.12 87 LEU A CA 1
ATOM 664 C C . LEU A 1 87 ? -0.188 1.718 -13.567 1.00 82.12 87 LEU A C 1
ATOM 666 O O . LEU A 1 87 ? -0.759 0.904 -14.289 1.00 82.12 87 LEU A O 1
ATOM 670 N N . TYR A 1 88 ? 0.399 2.811 -14.040 1.00 80.94 88 TYR A N 1
ATOM 671 C CA . TYR A 1 88 ? 0.531 3.106 -15.462 1.00 80.94 88 TYR A CA 1
ATOM 672 C C . TYR A 1 88 ? 1.920 2.700 -15.954 1.00 80.94 88 TYR A C 1
ATOM 674 O O . TYR A 1 88 ? 2.929 3.034 -15.328 1.00 80.94 88 TYR A O 1
ATOM 682 N N . ILE A 1 89 ? 1.957 1.987 -17.078 1.00 78.38 89 ILE A N 1
ATOM 683 C CA . ILE A 1 89 ? 3.174 1.509 -17.732 1.00 78.38 89 ILE A CA 1
ATOM 684 C C . ILE A 1 89 ? 3.131 2.035 -19.165 1.00 78.38 89 ILE A C 1
ATOM 686 O O . ILE A 1 89 ? 2.243 1.653 -19.923 1.00 78.38 89 ILE A O 1
ATOM 690 N N . ASP A 1 90 ? 4.059 2.927 -19.511 1.00 70.38 90 ASP A N 1
ATOM 691 C CA . ASP A 1 90 ? 4.038 3.632 -20.802 1.00 70.38 90 ASP A CA 1
ATOM 692 C C . ASP A 1 90 ? 4.410 2.698 -21.973 1.00 70.38 90 ASP A C 1
ATOM 694 O O . ASP A 1 90 ? 3.822 2.774 -23.047 1.00 70.38 90 ASP A O 1
ATOM 698 N N . GLU A 1 91 ? 5.336 1.751 -21.760 1.00 64.88 91 GLU A N 1
ATOM 699 C CA . GLU A 1 91 ? 5.852 0.864 -22.815 1.00 64.88 91 GLU A CA 1
ATOM 700 C C . GLU A 1 91 ? 6.045 -0.581 -22.317 1.00 64.88 91 GLU A C 1
ATOM 702 O O . GLU A 1 91 ? 7.153 -1.026 -22.015 1.00 64.88 91 GLU A O 1
ATOM 707 N N . VAL A 1 92 ? 4.955 -1.356 -22.274 1.00 62.25 92 VAL A N 1
ATOM 708 C CA . VAL A 1 92 ? 4.990 -2.797 -21.928 1.00 62.25 92 VAL A CA 1
ATOM 709 C C . VAL A 1 92 ? 5.920 -3.623 -22.830 1.00 62.25 92 VAL A C 1
ATOM 711 O O . VAL A 1 92 ? 6.475 -4.619 -22.386 1.00 62.25 92 VAL A O 1
ATOM 714 N N . ASN A 1 93 ? 6.146 -3.183 -24.072 1.00 54.81 93 ASN A N 1
ATOM 715 C CA . ASN A 1 93 ? 6.948 -3.895 -25.076 1.00 54.81 93 ASN A CA 1
ATOM 716 C C . ASN A 1 93 ? 8.472 -3.841 -24.839 1.00 54.81 93 ASN A C 1
ATOM 718 O O . ASN A 1 93 ? 9.214 -4.498 -25.565 1.00 54.81 93 ASN A O 1
ATOM 722 N N . LEU A 1 94 ? 8.948 -3.043 -23.876 1.00 54.94 94 LEU A N 1
ATOM 723 C CA . LEU A 1 94 ? 10.371 -2.924 -23.516 1.00 54.94 94 LEU A CA 1
ATOM 724 C C . LEU A 1 94 ? 10.690 -3.514 -22.136 1.00 54.94 94 LEU A C 1
ATOM 726 O O . LEU A 1 94 ? 11.847 -3.495 -21.710 1.00 54.94 94 LEU A O 1
ATOM 730 N N . LEU A 1 95 ? 9.685 -4.045 -21.437 1.00 53.00 95 LEU A N 1
ATOM 731 C CA . LEU A 1 95 ? 9.900 -4.804 -20.213 1.00 53.00 95 LEU A CA 1
ATOM 732 C C . LEU A 1 95 ? 10.497 -6.169 -20.567 1.00 53.00 95 LEU A C 1
ATOM 734 O O . LEU A 1 95 ? 9.995 -6.883 -21.429 1.00 53.00 95 LEU A O 1
ATOM 738 N N . GLN A 1 96 ? 11.606 -6.513 -19.916 1.00 53.31 96 GLN A N 1
ATOM 739 C CA . GLN A 1 96 ? 12.227 -7.826 -20.059 1.00 53.31 96 GLN A CA 1
ATOM 740 C C . GLN A 1 96 ? 11.285 -8.910 -19.495 1.00 53.31 96 GLN A C 1
ATOM 742 O O . GLN A 1 96 ? 10.684 -8.705 -18.442 1.00 53.31 96 GLN A O 1
ATOM 747 N N . ASP A 1 97 ? 11.204 -10.067 -20.167 1.00 56.09 97 ASP A N 1
ATOM 748 C CA . ASP A 1 97 ? 10.244 -11.173 -19.933 1.00 56.09 97 ASP A CA 1
ATOM 749 C C . ASP A 1 97 ? 10.129 -11.705 -18.485 1.00 56.09 97 ASP A C 1
ATOM 751 O O . ASP A 1 97 ? 9.232 -12.483 -18.185 1.00 56.09 97 ASP A O 1
ATOM 755 N N . HIS A 1 98 ? 11.015 -11.318 -17.566 1.00 58.31 98 HIS A N 1
ATOM 756 C CA . HIS A 1 98 ? 11.063 -11.835 -16.193 1.00 58.31 98 HIS A CA 1
ATOM 757 C C . HIS A 1 98 ? 10.163 -11.095 -15.185 1.00 58.31 98 HIS A C 1
ATOM 759 O O . HIS A 1 98 ? 10.214 -11.411 -14.000 1.00 58.31 98 HIS A O 1
ATOM 765 N N . ILE A 1 99 ? 9.359 -10.119 -15.626 1.00 50.84 99 ILE A N 1
ATOM 766 C CA . ILE A 1 99 ? 8.405 -9.364 -14.779 1.00 50.84 99 ILE A CA 1
ATOM 767 C C . ILE A 1 99 ? 6.936 -9.769 -15.072 1.00 50.84 99 ILE A C 1
ATOM 769 O O . ILE A 1 99 ? 6.001 -9.082 -14.661 1.00 50.84 99 ILE A O 1
ATOM 773 N N . VAL A 1 100 ? 6.708 -10.892 -15.769 1.00 48.78 100 VAL A N 1
ATOM 774 C CA . VAL A 1 100 ? 5.368 -11.482 -15.988 1.00 48.78 100 VAL A CA 1
ATOM 775 C C . VAL A 1 100 ? 5.152 -12.700 -15.100 1.00 48.78 100 VAL A C 1
ATOM 777 O O . VAL A 1 100 ? 6.047 -13.572 -15.071 1.00 48.78 100 VAL A O 1
#

Foldseek 3Di:
DDKAKAWPPQLQRQHPPDDLVSDDPVVNVCVVVVHIDIDIDDADEQEDDDPDDPCQAQWDFDVVCCVPVVDGPTGHHSNSSNRVHHYDYPCPPNDDPPVD

pLDDT: mean 75.79, std 11.59, range [48.78, 92.25]

Mean predicted aligned error: 9.52 Å